Protein AF-A0A2B7ZXH7-F1 (afdb_monomer)

pLDDT: mean 88.94, std 11.28, range [29.77, 98.31]

Radius of gyration: 17.64 Å; Cα contacts (8 Å, |Δi|>4): 151; chains: 1; bounding box: 38×37×44 Å

Mean predicted aligned error: 5.86 Å

Sequence (135 aa):
MYANKIPTLRWRGAVTAPR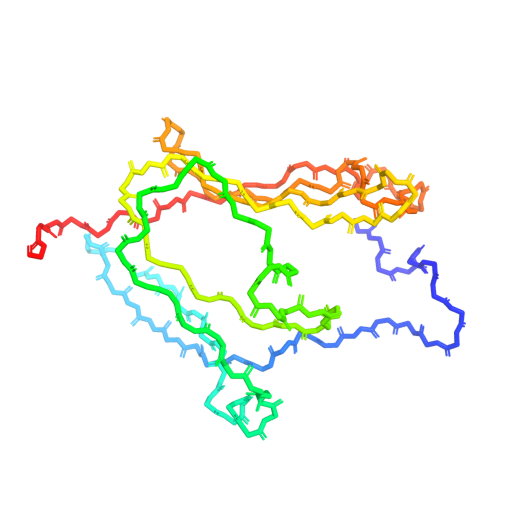ELGLVTIKGQSYVVSNPTEELNSIRGKTAVKKELAIDSLDFNEMGIKSPLFDLSLTTEDASFEIKLSNAKGEFLLAGYDAKNKEFYIDRRQSGIKDFSDGFARRITAKRIEIGGTV

Structure (mmCIF, N/CA/C/O backbone):
data_AF-A0A2B7ZXH7-F1
#
_entry.id   AF-A0A2B7ZXH7-F1
#
loop_
_atom_site.group_PDB
_atom_site.id
_atom_site.type_symbol
_atom_site.label_atom_id
_atom_site.label_alt_id
_atom_site.label_comp_id
_atom_site.label_asym_id
_atom_site.label_entity_id
_atom_site.label_seq_id
_atom_site.pdbx_PDB_ins_code
_atom_site.Cartn_x
_atom_site.Cartn_y
_atom_site.Cartn_z
_atom_site.occupancy
_atom_site.B_iso_or_equiv
_atom_site.auth_seq_id
_atom_site.auth_comp_id
_atom_site.auth_asym_id
_atom_site.auth_atom_id
_atom_site.pdbx_PDB_model_num
ATOM 1 N N . MET A 1 1 ? -12.618 -10.722 -13.593 1.00 63.78 1 MET A N 1
ATOM 2 C CA . MET A 1 1 ? -11.466 -11.633 -13.397 1.00 63.78 1 MET A CA 1
ATOM 3 C C . MET A 1 1 ? -10.500 -11.481 -14.566 1.00 63.78 1 MET A C 1
ATOM 5 O O . MET A 1 1 ? -10.973 -11.383 -15.688 1.00 63.78 1 MET A O 1
ATOM 9 N N . TYR A 1 2 ? -9.184 -11.457 -14.322 1.00 83.62 2 TYR A N 1
ATOM 10 C CA . TYR A 1 2 ? -8.157 -11.315 -15.376 1.00 83.62 2 TYR A CA 1
ATOM 11 C C . TYR A 1 2 ? -6.927 -12.215 -15.180 1.00 83.62 2 TYR A C 1
ATOM 13 O O . TYR A 1 2 ? -5.936 -12.059 -15.885 1.00 83.62 2 TYR A O 1
ATOM 21 N N . ALA A 1 3 ? -6.977 -13.166 -14.241 1.00 78.81 3 ALA A N 1
ATOM 22 C CA . ALA A 1 3 ? -5.822 -13.976 -13.843 1.00 78.81 3 ALA A CA 1
ATOM 23 C C . ALA A 1 3 ? -5.163 -14.737 -15.010 1.00 78.81 3 ALA A C 1
ATOM 25 O O . ALA A 1 3 ? -3.950 -14.884 -15.024 1.00 78.81 3 ALA A O 1
ATOM 26 N N . ASN A 1 4 ? -5.937 -15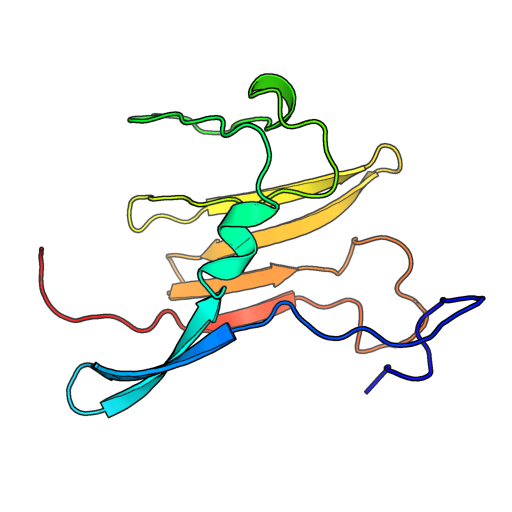.149 -16.022 1.00 82.94 4 ASN A N 1
ATOM 27 C CA . ASN A 1 4 ? -5.419 -15.852 -17.204 1.00 82.94 4 ASN A CA 1
ATOM 28 C C . ASN A 1 4 ? -4.953 -14.920 -18.333 1.00 82.94 4 ASN A C 1
ATOM 30 O O . ASN A 1 4 ? -4.372 -15.393 -19.304 1.00 82.94 4 ASN A O 1
ATOM 34 N N . LYS A 1 5 ? -5.213 -13.612 -18.218 1.00 84.38 5 LYS A N 1
ATOM 35 C CA . LYS A 1 5 ? -4.906 -12.604 -19.243 1.00 84.38 5 LYS A CA 1
ATOM 36 C C . LYS A 1 5 ? -3.660 -11.775 -18.916 1.00 84.38 5 LYS A C 1
ATOM 38 O O . LYS A 1 5 ? -3.269 -10.940 -19.718 1.00 84.38 5 LYS A O 1
ATOM 43 N N . ILE A 1 6 ? -3.039 -11.975 -17.751 1.00 86.44 6 ILE A N 1
ATOM 44 C CA . ILE A 1 6 ? -1.845 -11.210 -17.367 1.00 86.44 6 ILE A CA 1
ATOM 45 C C . ILE A 1 6 ? -0.683 -11.456 -18.350 1.00 86.44 6 ILE A C 1
ATOM 47 O O . ILE A 1 6 ? -0.447 -12.610 -18.725 1.00 86.44 6 ILE A O 1
ATOM 51 N N . PRO A 1 7 ? 0.050 -10.400 -18.760 1.00 88.31 7 PRO A N 1
ATOM 52 C CA . PRO A 1 7 ? 1.054 -10.452 -19.825 1.00 88.31 7 PRO A CA 1
ATOM 53 C C . PRO A 1 7 ? 2.402 -11.001 -19.325 1.00 88.31 7 PRO A C 1
ATOM 55 O O . PRO A 1 7 ? 3.443 -10.360 -19.445 1.00 88.31 7 PRO A O 1
ATOM 58 N N . THR A 1 8 ? 2.389 -12.190 -18.725 1.00 88.88 8 THR A N 1
ATOM 59 C CA . THR A 1 8 ? 3.596 -12.900 -18.291 1.00 88.88 8 THR A CA 1
ATOM 60 C C . THR A 1 8 ? 3.943 -14.011 -19.285 1.00 88.88 8 THR A C 1
ATOM 62 O O . THR A 1 8 ? 3.057 -14.692 -19.799 1.00 88.88 8 THR A O 1
ATOM 65 N N . LEU A 1 9 ? 5.237 -14.186 -19.584 1.00 86.00 9 LEU A N 1
ATOM 66 C CA . LEU A 1 9 ? 5.701 -15.131 -20.611 1.00 86.00 9 LEU A CA 1
ATOM 67 C C . LEU A 1 9 ? 5.948 -16.543 -20.057 1.00 86.00 9 LEU A C 1
ATOM 69 O O . LEU A 1 9 ? 5.320 -17.497 -20.500 1.00 86.00 9 LEU A O 1
ATOM 73 N N . ARG A 1 10 ? 6.889 -16.684 -19.110 1.00 88.62 10 ARG A N 1
ATOM 74 C CA . ARG A 1 10 ? 7.425 -17.996 -18.681 1.00 88.62 10 ARG A CA 1
ATOM 75 C C . ARG A 1 10 ? 6.706 -18.623 -17.485 1.00 88.62 10 ARG A C 1
ATOM 77 O O . ARG A 1 10 ? 6.742 -19.834 -17.326 1.00 88.62 10 ARG A O 1
ATOM 84 N N . TRP A 1 11 ? 6.080 -17.812 -16.642 1.00 84.62 11 TRP A N 1
ATOM 85 C CA . TRP A 1 11 ? 5.319 -18.250 -15.471 1.00 84.62 11 TRP A CA 1
ATOM 86 C C . TRP A 1 11 ? 4.083 -17.367 -15.322 1.00 84.62 11 TRP A C 1
ATOM 88 O O . TRP A 1 11 ? 4.069 -16.236 -15.812 1.00 84.62 11 TRP A O 1
ATOM 98 N N . ARG A 1 12 ? 3.024 -17.874 -14.686 1.00 86.44 12 ARG A N 1
ATOM 99 C CA . ARG A 1 12 ? 1.771 -17.139 -14.474 1.00 86.44 12 AR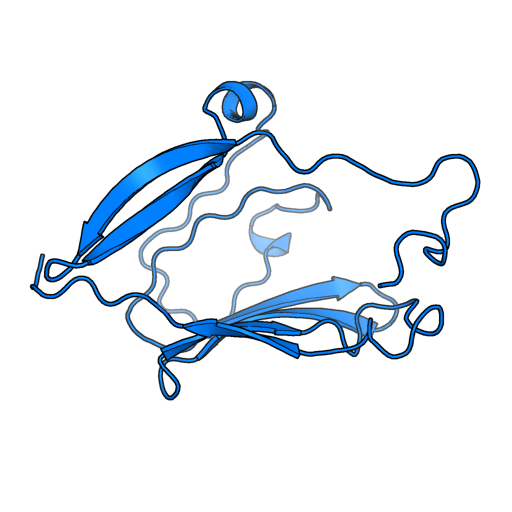G A CA 1
ATOM 100 C C . ARG A 1 12 ? 1.274 -17.347 -13.052 1.00 86.44 12 ARG A C 1
ATOM 102 O O . ARG A 1 12 ? 1.210 -18.475 -12.582 1.00 86.44 12 ARG A O 1
ATOM 109 N N . GLY A 1 13 ? 0.865 -16.249 -12.425 1.00 83.50 13 GLY A N 1
ATOM 110 C CA . GLY A 1 13 ? 0.419 -16.235 -11.036 1.00 83.50 13 GLY A CA 1
ATOM 111 C C . GLY A 1 13 ? 1.579 -16.083 -10.054 1.00 83.50 13 GLY A C 1
ATOM 112 O O . GLY A 1 13 ? 2.713 -16.447 -10.342 1.00 83.50 13 GLY A O 1
ATOM 113 N N . ALA A 1 14 ? 1.275 -15.503 -8.901 1.00 87.38 14 ALA A N 1
ATOM 114 C CA . ALA A 1 14 ? 2.167 -15.391 -7.757 1.00 87.38 14 ALA A CA 1
ATOM 115 C C . ALA A 1 14 ? 1.319 -15.462 -6.486 1.00 87.38 14 ALA A C 1
ATOM 117 O O . ALA A 1 14 ? 0.142 -15.086 -6.503 1.00 87.38 14 ALA A O 1
ATOM 118 N N . VAL A 1 15 ? 1.917 -15.928 -5.394 1.00 91.19 15 VAL A N 1
ATOM 119 C CA . VAL A 1 15 ? 1.322 -15.802 -4.063 1.00 91.19 15 VAL A CA 1
ATOM 120 C C . VAL A 1 15 ? 1.599 -14.406 -3.514 1.00 91.19 15 VAL A C 1
ATOM 122 O O . VAL A 1 15 ? 2.606 -13.779 -3.847 1.00 91.19 15 VAL A O 1
ATOM 125 N N . THR A 1 16 ? 0.692 -13.895 -2.689 1.00 92.56 16 THR A N 1
ATOM 126 C CA . THR A 1 16 ? 0.965 -12.689 -1.903 1.00 92.56 16 THR A CA 1
ATOM 127 C C . THR A 1 16 ? 2.026 -12.985 -0.844 1.00 92.56 16 THR A C 1
ATOM 129 O O . THR A 1 16 ? 2.255 -14.146 -0.504 1.00 92.56 16 THR A O 1
ATOM 132 N N . ALA A 1 17 ? 2.637 -11.942 -0.275 1.00 93.19 17 ALA A N 1
ATOM 133 C CA . ALA A 1 17 ? 3.452 -12.101 0.927 1.00 93.19 17 ALA A CA 1
ATOM 134 C C . ALA A 1 17 ? 2.642 -12.815 2.034 1.00 93.19 17 ALA A C 1
ATOM 136 O O . ALA A 1 17 ? 1.432 -12.559 2.130 1.00 93.19 17 ALA A O 1
ATOM 137 N N . PRO A 1 18 ? 3.267 -13.705 2.829 1.00 95.31 18 PRO A N 1
ATOM 138 C CA . PRO A 1 18 ? 2.599 -14.387 3.931 1.00 95.31 18 PRO A CA 1
ATOM 139 C C . PRO A 1 18 ? 2.089 -13.369 4.951 1.00 95.31 18 PRO A C 1
ATOM 141 O O . PRO A 1 18 ? 2.683 -12.300 5.135 1.00 95.31 18 PRO A O 1
ATOM 144 N N . ARG A 1 19 ? 0.962 -13.690 5.593 1.00 96.94 19 ARG A N 1
ATOM 145 C CA . ARG A 1 19 ? 0.322 -12.813 6.574 1.00 96.94 19 ARG A CA 1
ATOM 146 C C . ARG A 1 19 ? -0.240 -13.591 7.751 1.00 96.94 19 ARG A C 1
ATOM 148 O O . ARG A 1 19 ? -0.845 -14.642 7.554 1.00 96.94 19 ARG A O 1
ATOM 155 N N . GLU A 1 20 ? -0.113 -13.019 8.938 1.00 97.19 20 GLU A N 1
ATOM 156 C CA . GLU A 1 20 ? -0.832 -13.458 10.128 1.00 97.19 20 GLU A CA 1
ATOM 157 C C . GLU A 1 20 ? -2.233 -12.850 10.133 1.00 97.19 20 GLU A C 1
ATOM 159 O O . GLU A 1 20 ? -2.418 -11.670 9.806 1.00 97.19 20 GLU A O 1
ATOM 164 N N . LEU A 1 21 ? -3.226 -13.664 10.490 1.00 97.25 21 LEU A N 1
ATOM 165 C CA . LEU A 1 21 ? -4.610 -13.2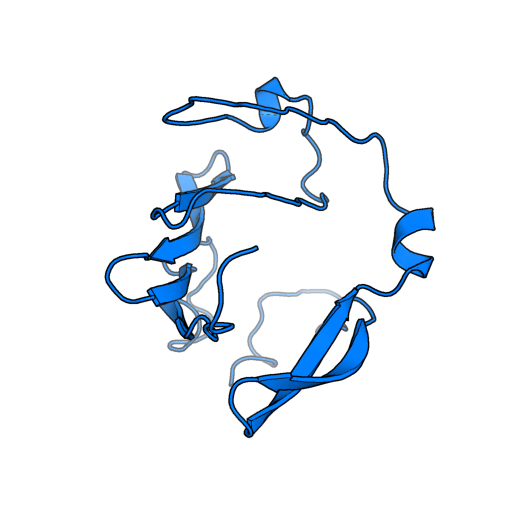33 10.633 1.00 97.25 21 LEU A CA 1
ATOM 166 C C . LEU A 1 21 ? -4.985 -13.181 12.108 1.00 97.25 21 LEU A C 1
ATOM 168 O O . LEU A 1 21 ? -4.722 -14.115 12.860 1.00 97.25 21 LEU A O 1
ATOM 172 N N . GLY A 1 22 ? -5.654 -12.101 12.489 1.00 95.75 22 GLY A N 1
ATOM 173 C CA . GLY A 1 22 ? -6.211 -11.925 13.822 1.00 95.75 22 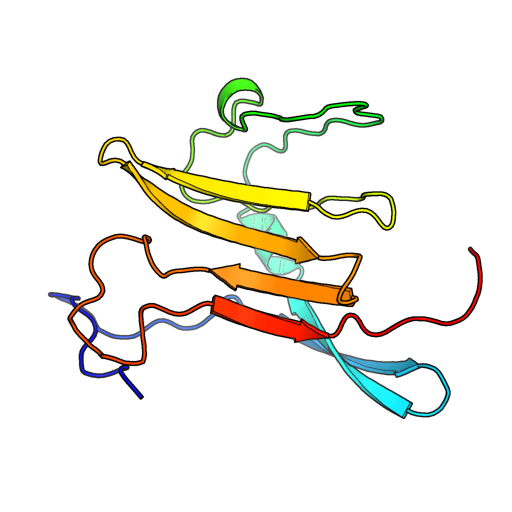GLY A CA 1
ATOM 174 C C . GLY A 1 22 ? -7.627 -11.376 13.760 1.00 95.75 22 GLY A C 1
ATOM 175 O O . GLY A 1 22 ? -8.106 -10.961 12.702 1.00 95.75 22 GLY A O 1
ATOM 176 N N . LEU A 1 23 ? -8.288 -11.343 14.911 1.00 95.56 23 LEU A N 1
ATOM 177 C CA . LEU A 1 23 ? -9.583 -10.697 15.081 1.00 95.56 23 LEU A CA 1
ATOM 178 C C . LEU A 1 23 ? -9.443 -9.545 16.070 1.00 95.56 23 LEU A C 1
ATOM 180 O O . LEU A 1 23 ? -8.864 -9.708 17.141 1.00 95.56 23 LEU A O 1
ATOM 184 N N . VAL A 1 24 ? -9.998 -8.391 15.712 1.00 92.75 24 VAL A N 1
ATOM 185 C CA . VAL A 1 24 ? -10.103 -7.225 16.595 1.00 92.75 24 VAL A CA 1
ATOM 186 C C . VAL A 1 24 ? -11.552 -6.780 16.670 1.00 92.75 24 VAL A C 1
ATOM 188 O O . VAL A 1 24 ? -12.270 -6.817 15.673 1.00 92.75 24 VAL A O 1
ATOM 191 N N . THR A 1 25 ? -11.991 -6.336 17.842 1.00 92.50 25 THR A N 1
ATOM 192 C CA . THR A 1 25 ? -13.333 -5.777 18.016 1.00 92.50 25 THR A CA 1
ATOM 193 C C . THR A 1 25 ? -13.232 -4.263 18.101 1.00 92.50 25 THR A C 1
ATOM 195 O O . THR A 1 25 ? -12.580 -3.730 18.993 1.00 92.50 25 THR A O 1
ATOM 198 N N . ILE A 1 26 ? -13.890 -3.563 17.178 1.00 88.69 26 ILE A N 1
ATOM 199 C CA . ILE A 1 26 ? -13.932 -2.100 17.128 1.00 88.69 26 ILE A CA 1
ATOM 200 C C . ILE A 1 26 ? -15.399 -1.681 17.178 1.00 88.69 26 ILE A C 1
ATOM 202 O O . ILE A 1 26 ? -16.193 -2.080 16.328 1.00 88.69 26 ILE A O 1
ATOM 206 N N . LYS A 1 27 ? -15.770 -0.889 18.194 1.00 87.56 27 LYS A N 1
ATOM 207 C CA . LYS A 1 27 ? -17.156 -0.436 18.432 1.00 87.56 27 LYS A CA 1
ATOM 208 C C . LYS A 1 27 ? -18.174 -1.596 18.451 1.00 87.56 27 LYS A C 1
ATOM 210 O O . LYS A 1 27 ? -19.254 -1.491 17.883 1.00 87.56 27 LYS A O 1
ATOM 215 N N . GLY A 1 28 ? -17.807 -2.720 19.072 1.00 90.25 28 GLY A N 1
ATOM 216 C CA . GLY A 1 28 ? -18.664 -3.909 19.186 1.00 90.25 28 GLY A CA 1
ATOM 217 C C . GLY A 1 28 ? -18.744 -4.786 17.929 1.00 90.25 28 GLY A C 1
ATOM 218 O O . GLY A 1 28 ? -19.339 -5.856 17.991 1.00 90.25 28 GLY A O 1
ATOM 219 N N . GLN A 1 29 ? -18.113 -4.386 16.821 1.00 92.12 29 GLN A N 1
ATOM 220 C CA . GLN A 1 29 ? -18.043 -5.171 15.590 1.00 92.12 29 GLN A CA 1
ATOM 221 C C . GLN A 1 29 ? -16.684 -5.868 15.479 1.00 92.12 29 GLN A C 1
ATOM 223 O O . GLN A 1 29 ? -15.644 -5.238 15.677 1.00 92.12 29 GLN A O 1
ATOM 228 N N . SER A 1 30 ? -16.678 -7.156 15.136 1.00 92.94 30 SER A N 1
ATOM 229 C CA . SER A 1 30 ? -15.444 -7.905 14.884 1.00 92.94 30 SER A CA 1
ATOM 230 C C . SER A 1 30 ? -14.930 -7.689 13.459 1.00 92.94 30 SER A C 1
ATOM 232 O O . SER A 1 30 ? -15.687 -7.770 12.491 1.00 92.94 30 SER A O 1
ATOM 234 N N . TYR A 1 31 ? -13.626 -7.460 13.338 1.00 93.12 31 TYR A N 1
ATOM 235 C CA . TYR A 1 31 ? -12.897 -7.271 12.089 1.00 93.12 31 TYR A CA 1
ATOM 236 C C . TYR A 1 31 ? -11.718 -8.235 12.014 1.00 93.12 31 TYR A C 1
ATOM 238 O O . TYR A 1 31 ? -11.065 -8.508 13.020 1.00 93.12 31 TYR A O 1
ATOM 246 N N . VAL A 1 32 ? -11.416 -8.704 10.805 1.00 95.00 32 VAL A N 1
ATOM 247 C CA . VAL A 1 32 ? -10.183 -9.445 10.527 1.00 95.00 32 VAL A CA 1
ATOM 248 C C . VAL A 1 32 ? -9.054 -8.447 10.296 1.00 95.00 32 VAL A C 1
ATOM 250 O O . VAL A 1 32 ? -9.164 -7.571 9.438 1.00 95.00 32 VAL A O 1
ATOM 253 N N . VAL A 1 33 ? -7.961 -8.604 11.034 1.00 94.19 33 VAL 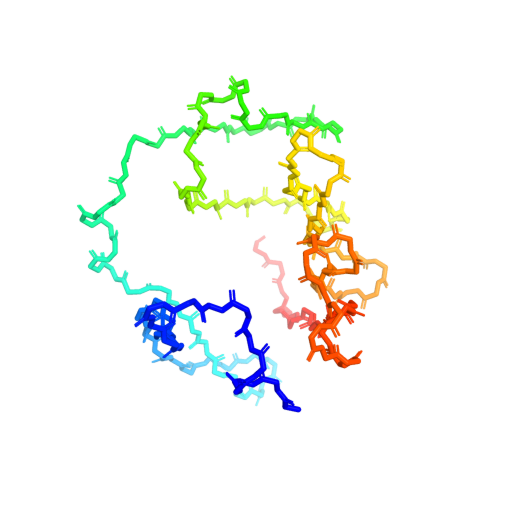A N 1
ATOM 254 C CA . VAL A 1 33 ? -6.694 -7.911 10.772 1.00 94.19 33 VAL A CA 1
ATOM 255 C C . VAL A 1 33 ? -5.739 -8.847 10.048 1.00 94.19 33 VAL A C 1
ATOM 257 O O . VAL A 1 33 ? -5.774 -10.060 10.250 1.00 94.19 33 VAL A O 1
ATOM 260 N N . SER A 1 34 ? -4.910 -8.282 9.174 1.00 94.94 34 SER A N 1
ATOM 261 C CA . SER A 1 34 ? -3.980 -9.037 8.338 1.00 94.94 34 SER A CA 1
ATOM 262 C C . SER A 1 34 ? -2.633 -8.327 8.279 1.00 94.94 34 SER A C 1
ATOM 264 O O . SER A 1 34 ? -2.495 -7.321 7.577 1.00 94.94 34 SER A O 1
ATOM 266 N N . ASN A 1 35 ? -1.652 -8.862 9.002 1.00 93.44 35 ASN A N 1
ATOM 267 C CA . ASN A 1 35 ? -0.319 -8.276 9.143 1.00 93.44 35 ASN A CA 1
ATOM 268 C C . ASN A 1 35 ? 0.716 -9.102 8.366 1.00 93.44 35 ASN A C 1
ATOM 270 O O . ASN A 1 35 ? 0.618 -10.327 8.380 1.00 93.44 35 ASN A O 1
ATOM 274 N N . PRO A 1 36 ? 1.697 -8.485 7.680 1.00 94.12 36 PRO A N 1
ATOM 275 C CA . PRO A 1 36 ? 2.860 -9.215 7.168 1.00 94.12 36 PRO A CA 1
ATOM 276 C C . PRO A 1 36 ? 3.544 -10.000 8.301 1.00 94.12 36 PRO A C 1
ATOM 278 O O . PRO A 1 36 ? 3.668 -9.461 9.399 1.00 94.12 36 PRO A O 1
ATOM 281 N N . THR A 1 37 ? 3.960 -11.247 8.053 1.00 95.25 37 THR A N 1
ATOM 282 C CA . THR A 1 37 ? 4.582 -12.079 9.104 1.00 95.25 37 THR A CA 1
ATOM 283 C C . THR A 1 37 ? 5.968 -11.565 9.500 1.00 95.25 37 THR A C 1
ATOM 285 O O . THR A 1 37 ? 6.650 -10.896 8.712 1.00 95.25 37 THR A O 1
ATOM 288 N N . GLU A 1 38 ? 6.413 -11.894 10.713 1.00 94.69 38 GLU A N 1
ATOM 289 C CA . GLU A 1 38 ? 7.704 -11.434 11.230 1.00 94.69 38 GLU A CA 1
ATOM 290 C C . GLU A 1 38 ? 8.908 -12.009 10.465 1.00 94.69 38 GLU A C 1
ATOM 292 O O . GLU A 1 38 ? 9.950 -11.356 10.395 1.00 94.69 38 GLU A O 1
ATOM 297 N N . GLU A 1 39 ? 8.785 -13.172 9.814 1.00 94.62 39 GLU A N 1
ATOM 298 C CA . GLU A 1 39 ? 9.868 -13.781 9.027 1.00 94.62 39 GLU A CA 1
ATOM 299 C C . GLU A 1 39 ? 10.299 -12.903 7.849 1.00 94.62 39 GLU A C 1
ATOM 301 O O . GLU A 1 39 ? 11.462 -12.951 7.435 1.00 94.62 39 GLU A O 1
ATOM 306 N N . LEU A 1 40 ? 9.405 -12.045 7.339 1.00 92.81 40 LEU A N 1
ATOM 307 C CA . LEU A 1 40 ? 9.743 -11.075 6.295 1.00 92.81 40 LEU A CA 1
ATOM 308 C C . LEU A 1 40 ? 10.801 -10.067 6.760 1.00 92.81 40 LEU A C 1
ATOM 310 O O . LEU A 1 40 ? 11.502 -9.501 5.922 1.00 92.81 40 LEU A O 1
ATOM 314 N N . ASN A 1 41 ? 10.991 -9.876 8.070 1.00 92.00 41 ASN A N 1
ATOM 315 C CA . ASN A 1 41 ? 12.062 -9.029 8.591 1.00 92.00 41 ASN A CA 1
ATOM 316 C C . ASN A 1 41 ? 13.454 -9.540 8.195 1.00 92.00 41 ASN A C 1
ATOM 318 O O . ASN A 1 41 ? 14.351 -8.729 7.982 1.00 92.00 41 ASN A O 1
ATOM 322 N N . SER A 1 42 ? 13.631 -10.857 8.032 1.00 93.56 42 SER A N 1
ATOM 323 C CA . SER A 1 42 ? 14.924 -11.464 7.673 1.00 93.56 42 SER A CA 1
ATOM 324 C C . SER A 1 42 ? 15.421 -11.085 6.272 1.00 93.56 42 SER A C 1
ATOM 326 O O . SER A 1 42 ? 16.622 -11.136 6.012 1.00 93.56 42 SER A O 1
ATOM 328 N N . ILE A 1 43 ? 14.511 -10.683 5.379 1.00 91.38 43 ILE A N 1
ATOM 329 C CA . ILE A 1 43 ? 14.820 -10.277 4.000 1.00 91.38 43 ILE A CA 1
ATOM 330 C C . ILE A 1 43 ? 14.791 -8.756 3.806 1.00 91.38 43 ILE A C 1
ATOM 332 O O . ILE A 1 43 ? 15.035 -8.273 2.697 1.00 91.38 43 ILE A O 1
ATOM 336 N N . ARG A 1 44 ? 14.479 -7.982 4.855 1.00 90.00 44 ARG A N 1
ATOM 337 C CA . ARG A 1 44 ? 14.514 -6.518 4.786 1.00 90.00 44 ARG A CA 1
ATOM 338 C C . ARG A 1 44 ? 15.966 -6.045 4.701 1.00 90.00 44 ARG A C 1
ATOM 340 O O . ARG A 1 44 ? 16.838 -6.497 5.436 1.00 90.00 44 ARG A O 1
ATOM 347 N N . GLY A 1 45 ? 16.215 -5.133 3.764 1.00 86.50 45 GLY A N 1
ATOM 348 C CA . GLY A 1 45 ? 17.521 -4.513 3.569 1.00 86.50 45 GLY A CA 1
ATOM 349 C C . GLY A 1 45 ? 17.772 -3.348 4.529 1.00 86.50 45 GLY A C 1
ATOM 350 O O . GLY A 1 45 ? 17.213 -3.266 5.619 1.00 86.50 45 GLY A O 1
ATOM 351 N N . LYS A 1 46 ? 18.613 -2.404 4.094 1.00 85.44 46 LYS A N 1
ATOM 352 C CA . LYS A 1 46 ? 18.877 -1.170 4.845 1.00 85.44 46 LYS A CA 1
ATOM 353 C C . LYS A 1 46 ? 17.595 -0.347 5.001 1.00 85.44 46 LYS A C 1
ATOM 355 O O . LYS A 1 46 ? 16.947 -0.023 4.009 1.00 85.44 46 LYS A O 1
ATOM 360 N N . THR A 1 47 ? 17.295 0.047 6.234 1.00 87.38 47 THR A N 1
ATOM 361 C CA . THR A 1 47 ? 16.159 0.915 6.561 1.00 87.38 47 THR A CA 1
ATOM 362 C C . THR A 1 47 ? 16.593 2.377 6.569 1.00 87.38 47 THR A C 1
ATOM 364 O O . THR A 1 47 ? 17.568 2.733 7.230 1.00 87.38 47 THR A O 1
ATOM 367 N N . ALA A 1 48 ? 15.843 3.233 5.877 1.00 86.88 48 ALA A N 1
ATOM 368 C CA . ALA A 1 48 ? 15.934 4.682 6.017 1.00 86.88 48 ALA A CA 1
ATOM 369 C C . ALA A 1 48 ? 14.761 5.168 6.876 1.00 86.88 48 ALA A C 1
ATOM 371 O O . ALA A 1 48 ? 13.607 4.885 6.559 1.00 86.88 48 ALA A O 1
ATOM 372 N N . VAL A 1 49 ? 15.048 5.889 7.961 1.00 87.31 49 VAL A N 1
ATOM 373 C CA . VAL A 1 49 ? 14.025 6.438 8.861 1.00 87.31 49 VAL A CA 1
ATOM 374 C C . VAL A 1 49 ? 14.124 7.954 8.851 1.00 87.31 49 VAL A C 1
ATOM 376 O O . VAL A 1 49 ? 15.195 8.512 9.076 1.00 87.31 49 VAL A O 1
ATOM 379 N N . LYS A 1 50 ? 12.991 8.618 8.630 1.00 84.06 50 LYS A N 1
ATOM 380 C CA . LYS A 1 50 ? 12.821 10.050 8.869 1.00 84.06 50 LYS A CA 1
ATOM 381 C C . LYS A 1 50 ? 11.659 10.244 9.841 1.00 84.06 50 LYS A C 1
ATOM 383 O O . LYS A 1 50 ? 10.675 9.512 9.777 1.00 84.06 50 LYS A O 1
ATOM 388 N N . LYS A 1 51 ? 11.799 11.201 10.754 1.00 84.81 51 LYS A N 1
ATOM 389 C CA . LYS A 1 51 ? 10.791 11.562 11.759 1.00 84.81 51 LYS A CA 1
ATOM 390 C C . LYS A 1 51 ? 10.462 13.044 11.619 1.00 84.81 51 LYS A C 1
ATOM 392 O O . LYS A 1 51 ? 11.293 13.784 11.100 1.00 84.81 51 LYS A O 1
ATOM 397 N N . GLU A 1 52 ? 9.273 13.435 12.077 1.00 78.94 52 GLU A N 1
ATOM 398 C CA . GLU A 1 52 ? 8.858 14.845 12.211 1.00 78.94 52 GLU A CA 1
ATOM 399 C C . GLU A 1 52 ? 9.028 15.656 10.917 1.00 78.94 52 GLU A C 1
ATOM 401 O O . GLU A 1 52 ? 9.533 16.776 10.901 1.00 78.94 52 GLU A O 1
ATOM 406 N N . LEU A 1 53 ? 8.626 15.062 9.794 1.00 77.62 53 LEU A N 1
ATOM 407 C CA . LEU A 1 53 ? 8.695 15.730 8.504 1.00 77.62 53 LEU A CA 1
ATOM 408 C C . LEU A 1 53 ? 7.472 16.628 8.310 1.00 77.62 53 LEU A C 1
ATOM 410 O O . LEU A 1 53 ? 6.381 16.135 8.037 1.00 77.62 53 LEU A O 1
ATOM 414 N N . ALA A 1 54 ? 7.671 17.942 8.391 1.00 78.19 54 ALA A N 1
ATOM 415 C CA . ALA A 1 54 ? 6.748 18.920 7.824 1.00 78.19 54 ALA A CA 1
ATOM 416 C C . ALA A 1 54 ? 7.098 19.103 6.340 1.00 78.19 54 ALA A C 1
ATOM 418 O O . ALA A 1 54 ? 7.941 19.926 5.987 1.00 78.19 54 ALA A O 1
ATOM 419 N N . ILE A 1 55 ? 6.529 18.256 5.483 1.00 77.62 55 ILE A N 1
ATOM 420 C CA . ILE A 1 55 ? 6.829 18.227 4.049 1.00 77.62 55 ILE A CA 1
ATOM 421 C C . ILE A 1 55 ? 5.546 18.182 3.226 1.00 77.62 55 ILE A C 1
ATOM 423 O O . ILE A 1 55 ? 4.619 17.444 3.549 1.00 77.62 55 ILE A O 1
ATOM 427 N N . ASP A 1 56 ? 5.539 18.911 2.113 1.00 80.31 56 ASP A N 1
ATOM 428 C CA . ASP A 1 56 ? 4.481 18.793 1.104 1.00 80.31 56 ASP A CA 1
ATOM 429 C C . ASP A 1 56 ? 4.733 17.601 0.165 1.00 80.31 56 ASP A C 1
ATOM 431 O O . ASP A 1 56 ? 3.806 17.025 -0.400 1.00 80.31 56 ASP A O 1
ATOM 435 N N . SER A 1 57 ? 6.003 17.217 -0.019 1.00 85.38 57 SER A N 1
ATOM 436 C CA . SER A 1 57 ? 6.405 16.068 -0.835 1.00 85.38 57 SER A CA 1
ATOM 437 C C . SER A 1 57 ? 7.780 15.528 -0.429 1.00 85.38 57 SER A C 1
ATOM 439 O O . SER A 1 57 ? 8.589 16.238 0.168 1.00 85.38 57 SER A O 1
ATOM 441 N N . LEU A 1 58 ? 8.040 14.258 -0.749 1.00 86.00 58 LEU A N 1
ATOM 442 C CA . LEU A 1 58 ? 9.324 13.593 -0.529 1.00 86.00 58 LEU A CA 1
ATOM 443 C C . LEU A 1 58 ? 9.587 12.592 -1.645 1.00 86.00 58 LEU A C 1
ATOM 445 O O . LEU A 1 58 ? 8.790 11.680 -1.861 1.00 86.0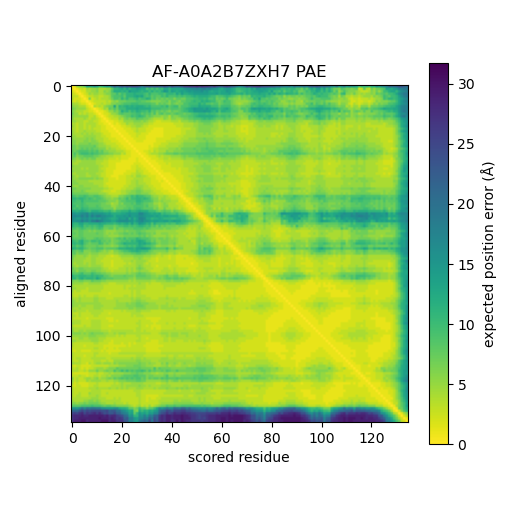0 58 LEU A O 1
ATOM 449 N N . ASP A 1 59 ? 10.727 12.738 -2.314 1.00 88.75 59 ASP A N 1
ATOM 450 C CA . ASP A 1 59 ? 11.217 11.723 -3.238 1.00 88.75 59 ASP A CA 1
ATOM 451 C C . ASP A 1 59 ? 11.983 10.643 -2.454 1.00 88.75 59 ASP A C 1
ATOM 453 O O . ASP A 1 59 ? 12.969 10.907 -1.761 1.00 88.75 59 ASP A O 1
ATOM 457 N N . PHE A 1 60 ? 11.543 9.390 -2.566 1.00 86.56 60 PHE A N 1
ATOM 458 C CA . PHE A 1 60 ? 12.203 8.254 -1.919 1.00 86.56 60 PHE A CA 1
ATOM 459 C C . PHE A 1 60 ? 13.634 8.019 -2.434 1.00 86.56 60 PHE A C 1
ATOM 461 O O . PHE A 1 60 ? 14.468 7.478 -1.701 1.00 86.56 60 PHE A O 1
ATOM 468 N N . ASN A 1 61 ? 13.975 8.495 -3.635 1.00 86.19 61 ASN A N 1
ATOM 469 C CA . ASN A 1 61 ? 15.344 8.448 -4.150 1.00 86.19 61 ASN A CA 1
ATOM 470 C C . ASN A 1 61 ? 16.305 9.302 -3.313 1.00 86.19 61 ASN A C 1
ATOM 472 O O . ASN A 1 61 ? 17.452 8.900 -3.095 1.00 86.19 61 ASN A O 1
ATOM 476 N N . GLU A 1 62 ? 15.835 10.435 -2.785 1.00 86.56 62 GLU A N 1
ATOM 477 C CA . GLU A 1 62 ? 16.599 11.295 -1.872 1.00 86.56 62 GLU A CA 1
ATOM 478 C C . GLU A 1 62 ? 16.814 10.631 -0.507 1.00 86.56 62 GLU A C 1
ATOM 480 O O . GLU A 1 62 ? 17.753 10.959 0.215 1.00 86.56 62 GLU A O 1
ATOM 485 N N . MET A 1 63 ? 15.980 9.645 -0.159 1.00 83.44 63 MET A N 1
ATOM 486 C CA . MET A 1 63 ? 16.164 8.798 1.024 1.00 83.44 63 MET A CA 1
ATOM 487 C C . MET A 1 63 ? 17.125 7.626 0.780 1.00 83.44 63 MET A C 1
ATOM 489 O O . MET A 1 63 ? 17.342 6.812 1.675 1.00 83.44 63 MET A O 1
ATOM 493 N N . GLY A 1 64 ? 17.682 7.503 -0.428 1.00 83.00 64 GLY A N 1
ATOM 494 C CA . GLY A 1 64 ? 18.527 6.376 -0.816 1.00 83.00 64 GLY A CA 1
ATOM 495 C C . GLY A 1 64 ? 17.753 5.094 -1.140 1.00 83.00 64 GLY A C 1
ATOM 496 O O . GLY A 1 64 ? 18.373 4.047 -1.340 1.00 83.00 64 GLY A O 1
ATOM 497 N N . ILE A 1 65 ? 16.420 5.156 -1.237 1.00 83.69 65 ILE A N 1
ATOM 498 C CA . ILE A 1 65 ? 15.576 4.021 -1.620 1.00 83.69 65 ILE A CA 1
ATOM 499 C C . ILE A 1 65 ? 15.528 3.965 -3.149 1.00 83.69 65 ILE A C 1
ATOM 501 O O . ILE A 1 65 ? 14.702 4.603 -3.787 1.00 83.69 65 ILE A O 1
ATOM 505 N N . LYS A 1 66 ? 16.456 3.205 -3.740 1.00 80.06 66 LYS A N 1
ATOM 506 C CA . LYS A 1 66 ? 16.583 3.040 -5.205 1.00 80.06 66 LYS A CA 1
ATOM 507 C C . LYS A 1 66 ? 16.072 1.690 -5.719 1.00 80.06 66 LYS A C 1
ATOM 509 O O . LYS A 1 66 ? 16.074 1.437 -6.920 1.00 80.06 66 LYS A O 1
ATOM 514 N N . SER A 1 67 ? 15.702 0.794 -4.806 1.00 84.88 67 SER A N 1
ATOM 515 C CA . SER A 1 67 ? 15.222 -0.548 -5.135 1.00 84.88 67 SER A CA 1
ATOM 516 C C . SER A 1 67 ? 13.744 -0.505 -5.538 1.00 84.88 67 SER A C 1
ATOM 518 O O . SER A 1 67 ? 12.958 0.136 -4.841 1.00 84.88 67 SER A O 1
ATOM 520 N N . PRO A 1 68 ? 13.325 -1.236 -6.589 1.00 84.69 68 PRO A N 1
ATOM 521 C CA . PRO A 1 68 ? 11.905 -1.422 -6.892 1.00 84.69 68 PRO A CA 1
ATOM 522 C C . PRO A 1 68 ? 11.189 -2.301 -5.850 1.00 84.69 68 PRO A C 1
ATOM 524 O O . PRO A 1 68 ? 9.963 -2.344 -5.823 1.00 84.69 68 PRO A O 1
ATOM 527 N N . LEU A 1 69 ? 11.948 -3.009 -5.006 1.00 89.19 69 LEU A N 1
ATOM 528 C CA . LEU A 1 69 ? 11.456 -3.775 -3.867 1.00 89.19 69 LEU A CA 1
ATOM 529 C C . LEU A 1 69 ? 11.768 -3.013 -2.578 1.00 89.19 69 LEU A C 1
ATOM 531 O O . LEU A 1 69 ? 12.940 -2.868 -2.218 1.00 89.19 69 LEU A O 1
ATOM 535 N N . PHE A 1 70 ? 10.729 -2.553 -1.890 1.00 89.75 70 PHE A N 1
ATOM 536 C CA . PHE A 1 70 ? 10.834 -1.857 -0.613 1.00 89.75 70 PHE A CA 1
ATOM 537 C C . PHE A 1 70 ? 9.620 -2.160 0.270 1.00 89.75 70 PHE A C 1
ATOM 539 O O . PHE A 1 70 ? 8.582 -2.622 -0.205 1.00 89.75 70 PHE A O 1
ATOM 546 N N . ASP A 1 71 ? 9.777 -1.875 1.557 1.00 91.00 71 ASP A N 1
ATOM 547 C CA . ASP A 1 71 ? 8.715 -1.863 2.554 1.00 91.00 71 ASP A CA 1
ATOM 548 C C . ASP A 1 71 ? 8.635 -0.443 3.123 1.00 91.00 71 ASP A C 1
ATOM 550 O O . ASP A 1 71 ? 9.671 0.176 3.379 1.00 91.00 71 ASP A O 1
ATOM 554 N N . LEU A 1 72 ? 7.426 0.094 3.251 1.00 89.81 72 LEU A N 1
ATOM 555 C CA . LEU A 1 72 ? 7.193 1.479 3.629 1.00 89.81 72 LEU A CA 1
ATOM 556 C C . LEU A 1 72 ? 6.163 1.537 4.753 1.00 89.81 72 LEU A C 1
ATOM 558 O O . LEU A 1 72 ? 5.009 1.151 4.581 1.00 89.81 72 LEU A O 1
ATOM 562 N N . SER A 1 73 ? 6.594 2.093 5.881 1.00 90.50 73 SER A N 1
ATOM 563 C CA . SER A 1 73 ? 5.737 2.434 7.009 1.00 90.50 73 SER A CA 1
ATOM 564 C C . SER A 1 73 ? 5.658 3.950 7.127 1.00 90.50 73 SER A C 1
ATOM 566 O O . SER A 1 73 ? 6.692 4.622 7.118 1.00 90.50 73 SER A O 1
ATOM 568 N N . LEU A 1 74 ? 4.440 4.484 7.216 1.00 88.12 74 LEU A N 1
ATOM 569 C CA . LEU A 1 74 ? 4.194 5.906 7.421 1.00 88.12 74 LEU A CA 1
ATOM 570 C C . LEU A 1 74 ? 3.252 6.093 8.601 1.00 88.12 74 LEU A C 1
ATOM 572 O O . LEU A 1 74 ? 2.242 5.398 8.719 1.00 88.12 74 LEU A O 1
ATOM 576 N N . THR A 1 75 ? 3.557 7.103 9.404 1.00 88.56 75 THR A N 1
ATOM 577 C CA . THR A 1 75 ? 2.635 7.669 10.383 1.00 88.56 75 THR A CA 1
ATOM 578 C C . THR A 1 75 ? 2.363 9.097 9.952 1.00 88.56 75 THR A C 1
ATOM 580 O O . THR A 1 75 ? 3.299 9.879 9.788 1.00 88.56 75 THR A O 1
ATOM 583 N N . THR A 1 76 ? 1.096 9.424 9.744 1.00 86.19 76 THR A N 1
ATOM 584 C CA . THR A 1 76 ? 0.650 10.756 9.334 1.00 86.19 76 THR A CA 1
ATOM 585 C C . THR A 1 76 ? -0.438 11.234 10.283 1.00 86.19 76 THR A C 1
ATOM 587 O O . THR A 1 76 ? -1.069 10.431 10.976 1.00 86.19 76 THR A O 1
ATOM 590 N N . GLU A 1 77 ? -0.698 12.537 10.279 1.00 85.56 77 GLU A N 1
ATOM 591 C CA . GLU A 1 77 ? -1.949 13.068 10.820 1.00 85.56 77 GLU A CA 1
ATOM 592 C C . GLU A 1 77 ? -3.151 12.550 10.003 1.00 85.56 77 GLU A C 1
ATOM 594 O O . GLU A 1 77 ? -2.980 11.910 8.957 1.00 85.56 77 GLU A O 1
ATOM 599 N N . ASP A 1 78 ? -4.379 12.816 10.463 1.00 85.75 78 ASP A N 1
ATOM 600 C CA . ASP A 1 78 ? -5.616 12.460 9.742 1.00 85.75 78 ASP A CA 1
ATOM 601 C C . ASP A 1 78 ? -5.862 13.417 8.558 1.00 85.75 78 ASP A C 1
ATOM 603 O O . ASP A 1 78 ? -6.860 14.133 8.483 1.00 85.75 78 ASP A O 1
ATOM 607 N N . ALA A 1 79 ? -4.895 13.454 7.643 1.00 90.81 79 ALA A N 1
ATOM 608 C CA . ALA A 1 79 ? -4.856 14.288 6.455 1.00 90.81 79 ALA A CA 1
ATOM 609 C C . ALA A 1 79 ? -4.674 13.421 5.204 1.00 90.81 79 ALA A C 1
ATOM 611 O O . ALA A 1 79 ? -4.118 12.321 5.251 1.00 90.81 79 ALA A O 1
ATOM 612 N N . SER A 1 80 ? -5.158 13.918 4.066 1.00 94.19 80 SER A N 1
ATOM 613 C CA . SER A 1 80 ? -4.984 13.221 2.794 1.00 94.19 80 SER A CA 1
ATOM 614 C C . SER A 1 80 ? -3.509 13.153 2.413 1.00 94.19 80 SER A C 1
ATOM 616 O O . SER A 1 80 ? -2.791 14.143 2.522 1.00 94.19 80 SER A O 1
ATOM 618 N N . PHE A 1 81 ? -3.083 12.009 1.887 1.00 94.56 81 PHE A N 1
ATOM 619 C CA . PHE A 1 81 ? -1.748 11.841 1.321 1.00 94.56 81 PHE A CA 1
ATOM 620 C C . PHE A 1 81 ? -1.794 10.963 0.070 1.00 94.56 81 PHE A C 1
ATOM 622 O O . PHE A 1 81 ? -2.733 10.186 -0.142 1.00 94.56 81 PHE A O 1
ATOM 629 N N . GLU A 1 82 ? -0.753 11.070 -0.749 1.00 95.81 82 GLU A N 1
ATOM 630 C CA . GLU A 1 82 ? -0.570 10.273 -1.956 1.00 95.81 82 GLU A CA 1
ATOM 631 C C . GLU A 1 82 ? 0.883 9.807 -2.070 1.00 95.81 82 GLU A C 1
ATOM 633 O O . GLU A 1 82 ? 1.828 10.572 -1.904 1.00 95.81 82 GLU A O 1
ATOM 638 N N . ILE A 1 83 ? 1.044 8.529 -2.384 1.00 95.38 83 ILE A N 1
ATOM 639 C CA . ILE A 1 83 ? 2.293 7.889 -2.759 1.00 95.38 83 ILE A CA 1
ATOM 640 C C . ILE A 1 83 ? 2.201 7.610 -4.254 1.00 95.38 83 ILE A C 1
ATOM 642 O O . ILE A 1 83 ? 1.357 6.828 -4.704 1.00 95.38 83 ILE A O 1
ATOM 646 N N . LYS A 1 84 ? 3.097 8.228 -5.021 1.00 95.62 84 LYS A N 1
ATOM 647 C CA . LYS A 1 84 ? 3.212 8.024 -6.464 1.00 95.62 84 LYS A CA 1
ATOM 648 C C . LYS A 1 84 ? 4.414 7.143 -6.776 1.00 95.62 84 LYS A C 1
ATOM 650 O O . LYS A 1 84 ? 5.557 7.570 -6.651 1.00 95.62 84 LYS A O 1
ATOM 655 N N . LEU A 1 85 ? 4.154 5.929 -7.250 1.00 94.44 85 LEU A N 1
ATOM 656 C CA . LEU A 1 85 ? 5.183 5.033 -7.779 1.00 94.44 85 LEU A CA 1
ATOM 657 C C . LEU A 1 85 ? 5.223 5.205 -9.293 1.00 94.44 85 LEU A C 1
ATOM 659 O O . LEU A 1 85 ? 4.233 4.917 -9.961 1.00 94.44 85 LEU A O 1
ATOM 663 N N . SER A 1 86 ? 6.333 5.703 -9.835 1.00 94.25 86 SER A N 1
ATOM 664 C CA . SER A 1 86 ? 6.437 6.060 -11.254 1.00 94.25 86 SER A CA 1
ATOM 665 C C . SER A 1 86 ? 7.718 5.546 -11.902 1.00 94.25 86 SER A C 1
ATOM 667 O O . SER A 1 86 ? 8.638 5.099 -11.218 1.00 94.25 86 SER A O 1
ATOM 669 N N . ASN A 1 87 ? 7.762 5.576 -13.233 1.00 92.44 87 ASN A N 1
ATOM 670 C CA . ASN A 1 87 ? 8.937 5.193 -14.008 1.00 92.44 87 ASN A CA 1
ATOM 671 C C . ASN A 1 87 ? 9.281 6.236 -15.087 1.00 92.44 87 ASN A C 1
ATOM 673 O O . ASN A 1 87 ? 8.523 7.168 -15.355 1.00 92.44 87 ASN A O 1
ATOM 677 N N . ALA A 1 88 ? 10.424 6.048 -15.752 1.00 93.62 88 ALA A N 1
ATOM 678 C CA . ALA A 1 88 ? 10.923 6.958 -16.786 1.00 93.62 88 ALA A CA 1
ATOM 679 C C . ALA A 1 88 ? 10.041 7.044 -18.052 1.00 93.62 88 ALA A C 1
ATOM 681 O O . ALA A 1 88 ? 10.260 7.919 -18.883 1.00 93.62 88 ALA A O 1
ATOM 682 N N . LYS A 1 89 ? 9.046 6.159 -18.215 1.00 96.12 89 LYS A N 1
ATOM 683 C CA . LYS A 1 89 ? 8.085 6.195 -19.331 1.00 96.12 89 LYS A CA 1
ATOM 684 C C . LYS A 1 89 ? 6.868 7.080 -19.036 1.00 96.12 89 LYS A C 1
ATOM 686 O O . LYS A 1 89 ? 5.966 7.157 -19.863 1.00 96.12 89 LYS A O 1
ATOM 691 N N . GLY A 1 90 ? 6.818 7.716 -17.863 1.00 96.12 90 GLY A N 1
ATOM 692 C CA . GLY A 1 90 ? 5.673 8.517 -17.425 1.00 96.12 90 GLY A CA 1
ATOM 693 C C . GLY A 1 90 ? 4.492 7.684 -16.918 1.00 96.12 90 GLY A C 1
ATOM 694 O O . GLY A 1 90 ? 3.425 8.235 -16.659 1.00 96.12 90 GLY A O 1
ATOM 695 N N . GLU A 1 91 ? 4.669 6.371 -16.755 1.00 97.75 91 GLU A N 1
ATOM 696 C CA . GLU A 1 91 ? 3.668 5.479 -16.168 1.00 97.75 91 GLU A CA 1
ATOM 697 C C . GLU A 1 91 ? 3.724 5.577 -14.640 1.00 97.75 91 GLU A C 1
ATOM 699 O O . GLU A 1 91 ? 4.798 5.767 -14.057 1.00 97.75 91 GLU A O 1
ATOM 704 N N . PHE A 1 92 ? 2.574 5.434 -13.978 1.00 97.12 92 PHE A N 1
ATOM 705 C CA . PHE A 1 92 ? 2.504 5.517 -12.523 1.00 97.12 92 PHE A CA 1
ATOM 706 C C . PHE A 1 92 ? 1.323 4.768 -11.897 1.00 97.12 92 PHE A C 1
ATOM 708 O O . PHE A 1 92 ? 0.273 4.554 -12.507 1.00 97.12 92 PHE A O 1
ATOM 715 N N . LEU A 1 93 ? 1.502 4.418 -10.627 1.00 97.50 93 LEU A N 1
ATOM 716 C CA . LEU A 1 93 ? 0.469 3.963 -9.708 1.00 97.50 93 LEU A CA 1
ATOM 717 C C . LEU A 1 93 ? 0.379 4.958 -8.551 1.00 97.50 93 LEU A C 1
ATOM 719 O O . LEU A 1 93 ? 1.408 5.369 -8.014 1.00 97.50 93 LEU A O 1
ATOM 723 N N . LEU A 1 94 ? -0.844 5.324 -8.173 1.00 98.25 94 LEU A N 1
ATOM 724 C CA . LEU A 1 94 ? -1.102 6.167 -7.006 1.00 98.25 94 LEU A CA 1
ATOM 725 C C . LEU A 1 94 ? -1.701 5.304 -5.902 1.00 98.25 94 LEU A C 1
ATOM 727 O O . LEU A 1 94 ? -2.600 4.506 -6.159 1.00 98.25 94 LEU A O 1
ATOM 731 N N . ALA A 1 95 ? -1.223 5.456 -4.679 1.00 97.81 95 ALA A N 1
ATOM 732 C CA . ALA A 1 95 ? -1.837 4.865 -3.501 1.00 97.81 95 ALA A CA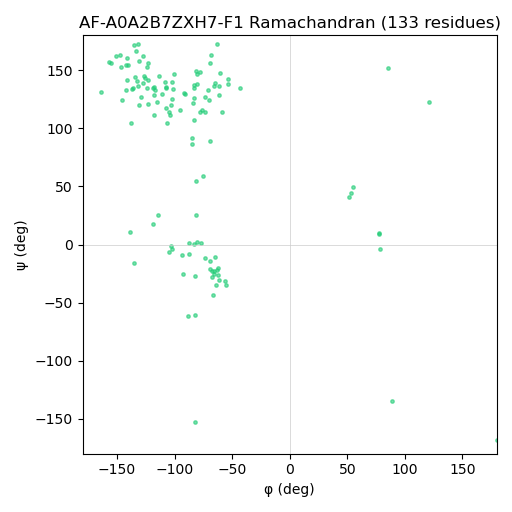 1
ATOM 733 C C . ALA A 1 95 ? -1.897 5.917 -2.405 1.00 97.81 95 ALA A C 1
ATOM 735 O O . ALA A 1 95 ? -0.987 6.726 -2.287 1.00 97.81 95 ALA A O 1
ATOM 736 N N . GLY A 1 96 ? -2.939 5.925 -1.589 1.00 96.88 96 GLY A N 1
ATOM 737 C CA . GLY A 1 96 ? -3.030 6.959 -0.571 1.00 96.88 96 GLY A CA 1
ATOM 738 C C . GLY A 1 96 ? -4.266 6.866 0.289 1.00 96.88 96 GLY A C 1
ATOM 739 O O . GLY A 1 96 ? -5.000 5.875 0.255 1.00 96.88 96 GLY A O 1
ATOM 740 N N . TYR A 1 97 ? -4.482 7.932 1.043 1.00 96.38 97 TYR A N 1
ATOM 741 C CA . TYR A 1 97 ? -5.642 8.125 1.895 1.00 96.38 97 TYR A CA 1
ATOM 742 C C . TYR A 1 97 ? -6.332 9.437 1.524 1.00 96.38 97 TYR A C 1
ATOM 744 O O . TYR A 1 97 ? -5.682 10.459 1.312 1.00 96.38 97 TYR A O 1
ATOM 752 N N . ASP A 1 98 ? -7.654 9.388 1.412 1.00 96.12 98 ASP A N 1
ATOM 753 C CA . ASP A 1 98 ? -8.529 10.534 1.210 1.00 96.12 98 ASP A CA 1
ATOM 754 C C . ASP A 1 98 ? -9.275 10.800 2.521 1.00 96.12 98 ASP A C 1
ATOM 756 O O . ASP A 1 98 ? -10.215 10.077 2.867 1.00 96.12 98 ASP A O 1
ATOM 760 N N . ALA A 1 99 ? -8.858 11.837 3.249 1.00 94.44 99 ALA A N 1
ATOM 761 C CA . ALA A 1 99 ? -9.440 12.198 4.539 1.00 94.44 99 ALA A CA 1
ATOM 762 C C . ALA A 1 99 ? -10.884 12.712 4.416 1.00 94.44 99 ALA A C 1
ATOM 764 O O . ALA A 1 99 ? -11.693 12.509 5.321 1.00 94.44 99 ALA A O 1
ATOM 765 N N . LYS A 1 100 ? -11.253 13.314 3.275 1.00 94.31 100 LYS A N 1
ATOM 766 C CA . LYS A 1 100 ? -12.620 13.798 3.030 1.00 94.31 100 LYS A CA 1
ATOM 767 C C . LYS A 1 100 ? -13.599 12.630 2.947 1.00 94.31 100 LYS A C 1
ATOM 769 O O . LYS A 1 100 ? -14.686 12.696 3.514 1.00 94.31 100 LYS A O 1
ATOM 774 N N . ASN A 1 101 ? -13.214 11.566 2.244 1.00 94.69 101 ASN A N 1
ATOM 775 C CA . ASN A 1 101 ? -14.053 10.377 2.060 1.00 94.69 101 ASN A CA 1
ATOM 776 C C . ASN A 1 101 ? -13.792 9.266 3.095 1.00 94.69 101 ASN A C 1
ATOM 778 O O . ASN A 1 101 ? -14.564 8.299 3.160 1.00 94.69 101 ASN A O 1
ATOM 782 N N . LYS A 1 102 ? -12.736 9.417 3.908 1.00 93.94 102 LYS A N 1
ATOM 783 C CA . LYS A 1 102 ? -12.224 8.440 4.883 1.00 93.94 102 LYS A CA 1
ATOM 784 C C . LYS A 1 102 ? -11.922 7.091 4.235 1.00 93.94 102 LYS A C 1
ATOM 786 O O . LYS A 1 102 ? -12.370 6.037 4.693 1.00 93.94 102 LYS A O 1
ATOM 791 N N . GLU A 1 103 ? -11.190 7.125 3.127 1.00 96.06 103 GLU A N 1
ATOM 792 C CA . GLU A 1 103 ? -10.897 5.948 2.307 1.00 96.06 103 GLU A CA 1
ATOM 793 C C . GLU A 1 103 ? -9.420 5.847 1.956 1.00 96.06 103 GLU A C 1
ATOM 795 O O . GLU A 1 103 ? -8.803 6.811 1.509 1.00 96.06 103 GLU A O 1
ATOM 800 N N . PHE A 1 104 ? -8.875 4.641 2.070 1.00 97.06 104 PHE A N 1
ATOM 801 C CA . PHE A 1 104 ? -7.651 4.274 1.373 1.00 97.06 104 PHE A CA 1
ATOM 802 C C . PHE A 1 104 ? -7.962 3.979 -0.089 1.00 97.06 104 PHE A C 1
ATOM 804 O O . PHE A 1 104 ? -9.037 3.464 -0.408 1.00 97.06 104 PHE A O 1
ATOM 811 N N . TYR A 1 105 ? -7.017 4.260 -0.981 1.00 98.25 105 TYR A N 1
ATOM 812 C CA . TYR A 1 105 ? -7.166 3.966 -2.398 1.00 98.25 105 TYR A CA 1
ATOM 813 C C . TYR A 1 105 ? -5.884 3.443 -3.036 1.00 98.25 105 TYR A C 1
ATOM 815 O O . TYR A 1 105 ? -4.775 3.746 -2.604 1.00 98.25 105 TYR A O 1
ATOM 823 N N . ILE A 1 106 ? -6.071 2.685 -4.116 1.00 98.25 106 ILE A N 1
ATOM 824 C CA . ILE A 1 106 ? -5.039 2.360 -5.102 1.00 98.25 106 ILE A CA 1
ATOM 825 C C . ILE A 1 106 ? -5.609 2.688 -6.482 1.00 98.25 106 ILE A C 1
ATOM 827 O O . ILE A 1 106 ? -6.682 2.209 -6.850 1.00 98.25 106 ILE A O 1
ATOM 831 N N . ASP A 1 107 ? -4.889 3.486 -7.259 1.00 98.31 107 ASP A N 1
ATOM 832 C CA . ASP A 1 107 ? -5.220 3.878 -8.620 1.00 98.31 107 ASP A CA 1
ATOM 833 C C . ASP A 1 107 ? -4.156 3.385 -9.598 1.00 98.31 107 ASP A C 1
ATOM 835 O O . ASP A 1 107 ? -3.016 3.849 -9.622 1.00 98.31 107 ASP A O 1
ATOM 839 N N . ARG A 1 108 ? -4.564 2.429 -10.431 1.00 97.12 108 ARG A N 1
ATOM 840 C CA . ARG A 1 108 ? -3.716 1.785 -11.439 1.00 97.12 108 ARG A CA 1
ATOM 841 C C . ARG A 1 108 ? -4.172 2.082 -12.870 1.00 97.12 108 ARG A C 1
ATOM 843 O O . ARG A 1 108 ? -3.933 1.294 -13.778 1.00 97.12 108 ARG A O 1
ATOM 850 N N . ARG A 1 109 ? -4.866 3.203 -13.103 1.00 97.31 109 ARG A N 1
ATOM 851 C CA . ARG A 1 109 ? -5.320 3.605 -14.453 1.00 97.31 109 ARG A CA 1
ATOM 852 C C . ARG A 1 109 ? -4.168 3.979 -15.400 1.00 97.31 109 ARG A C 1
ATOM 854 O O . ARG A 1 109 ? -4.323 3.902 -16.621 1.00 97.31 109 ARG A O 1
ATOM 861 N N . GLN A 1 110 ? -3.015 4.354 -14.845 1.00 97.38 110 GLN A N 1
ATOM 862 C CA . GLN A 1 110 ? -1.815 4.768 -15.584 1.00 97.38 110 GLN A CA 1
ATOM 863 C C . GLN A 1 110 ? -0.594 3.869 -15.316 1.00 97.38 110 GLN A C 1
ATOM 865 O O . GLN A 1 110 ? 0.530 4.251 -15.628 1.00 97.38 110 GLN A O 1
ATOM 870 N N . SER A 1 111 ? -0.788 2.657 -14.781 1.00 96.12 111 SER A N 1
ATOM 871 C CA . SER A 1 111 ? 0.304 1.793 -14.297 1.00 96.12 111 SER A CA 1
ATOM 872 C C . SER A 1 111 ? 1.030 0.989 -15.392 1.00 96.12 111 SER A C 1
ATOM 874 O O . SER A 1 111 ? 1.536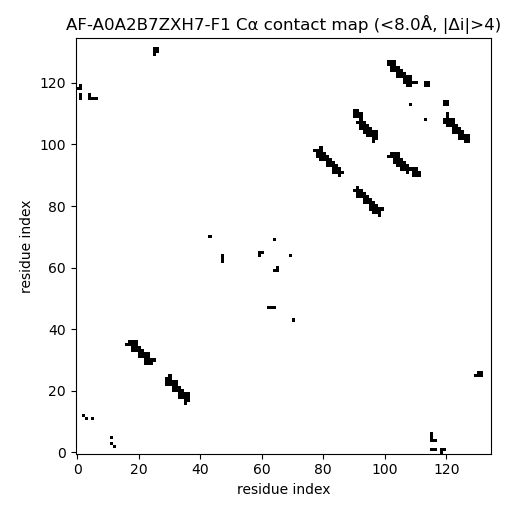 -0.097 -15.113 1.00 96.12 111 SER A O 1
ATOM 876 N N . GLY A 1 112 ? 1.029 1.464 -16.640 1.00 95.81 112 GLY A N 1
ATOM 877 C CA . GLY A 1 112 ? 1.617 0.777 -17.797 1.00 95.81 112 GLY A CA 1
ATOM 878 C C . GLY A 1 112 ? 0.660 -0.178 -18.515 1.00 95.81 112 GLY A C 1
ATOM 879 O O . GLY A 1 112 ? -0.482 0.195 -18.798 1.00 95.81 112 GLY A O 1
ATOM 880 N N . ILE A 1 113 ? 1.123 -1.395 -18.844 1.00 94.38 113 ILE A N 1
ATOM 881 C CA . ILE A 1 113 ? 0.350 -2.384 -19.621 1.00 94.38 113 ILE A CA 1
ATOM 882 C C . ILE A 1 113 ? -0.953 -2.712 -18.886 1.00 94.38 113 ILE A C 1
ATOM 884 O O . ILE A 1 113 ? -0.935 -3.303 -17.808 1.00 94.38 113 ILE A O 1
ATOM 888 N N . LYS A 1 114 ? -2.085 -2.343 -19.485 1.00 92.94 114 LYS A N 1
ATOM 889 C CA . LYS A 1 114 ? -3.407 -2.400 -18.841 1.00 92.94 114 LYS A CA 1
ATOM 890 C C . LYS A 1 114 ? -4.515 -2.984 -19.715 1.00 92.94 114 LYS A C 1
ATOM 892 O O . LYS A 1 114 ? -5.529 -3.428 -19.184 1.00 92.94 114 LYS A O 1
ATOM 897 N N . ASP A 1 115 ? -4.281 -3.075 -21.021 1.00 92.00 115 ASP A N 1
ATOM 898 C CA . ASP A 1 115 ? -5.299 -3.425 -22.024 1.00 92.00 115 ASP A CA 1
ATOM 899 C C . ASP A 1 115 ? -5.626 -4.926 -22.074 1.00 92.00 115 ASP A C 1
ATOM 901 O O . ASP A 1 115 ? -6.462 -5.379 -22.848 1.00 92.00 115 ASP A O 1
ATOM 905 N N . PHE A 1 116 ? -5.002 -5.730 -21.213 1.00 91.75 116 PHE A N 1
ATOM 906 C CA . PHE A 1 116 ? -5.288 -7.158 -21.118 1.00 91.75 116 PHE A CA 1
ATOM 907 C C . PHE A 1 116 ? -6.632 -7.471 -20.431 1.00 91.75 116 PHE A C 1
ATOM 909 O O . PHE A 1 116 ? -7.079 -8.622 -20.432 1.00 91.75 116 PHE A O 1
ATOM 916 N N . SER A 1 117 ? -7.274 -6.487 -19.791 1.00 92.69 117 SER A N 1
ATOM 917 C CA . SER A 1 117 ? -8.599 -6.638 -19.182 1.00 92.69 117 SER A CA 1
ATOM 918 C C . SER A 1 117 ? -9.245 -5.291 -18.866 1.00 92.69 117 SER A C 1
ATOM 920 O O . SER A 1 117 ? -8.699 -4.527 -18.075 1.00 92.69 117 SER A O 1
ATOM 922 N N . ASP A 1 118 ? -10.502 -5.111 -19.270 1.00 90.38 118 ASP A N 1
ATOM 923 C CA . ASP A 1 118 ? -11.306 -3.907 -18.989 1.00 90.38 118 ASP A CA 1
ATOM 924 C C . ASP A 1 118 ? -11.412 -3.579 -17.489 1.00 90.38 118 ASP A C 1
ATOM 926 O O . ASP A 1 118 ? -11.389 -2.426 -17.075 1.00 90.38 118 ASP A O 1
ATOM 930 N N . GLY A 1 119 ? -11.456 -4.604 -16.629 1.00 90.94 119 GLY A N 1
ATOM 931 C CA . GLY A 1 119 ? -11.496 -4.430 -15.171 1.00 90.94 119 GLY A CA 1
ATOM 932 C C . GLY A 1 119 ? -10.142 -4.146 -14.498 1.00 90.94 119 GLY A C 1
ATOM 933 O O . GLY A 1 119 ? -10.075 -4.106 -13.263 1.00 90.94 119 GLY A O 1
ATOM 934 N N . PHE A 1 120 ? -9.046 -4.034 -15.258 1.00 94.06 120 PHE A N 1
ATOM 935 C CA . PHE A 1 120 ? -7.718 -3.826 -14.685 1.00 94.06 120 PHE A CA 1
ATOM 936 C C . PHE A 1 120 ? -7.474 -2.353 -14.361 1.00 94.06 120 PHE A C 1
ATOM 938 O O . PHE A 1 120 ? -7.301 -2.028 -13.189 1.00 94.06 120 PHE A O 1
ATOM 945 N N . ALA A 1 121 ? -7.521 -1.462 -15.351 1.00 96.12 121 ALA A N 1
ATOM 946 C CA . ALA A 1 121 ? -7.278 -0.030 -15.175 1.00 96.12 121 ALA A CA 1
ATOM 947 C C . ALA A 1 121 ? -8.401 0.650 -14.371 1.00 96.12 121 ALA A C 1
ATOM 949 O O . ALA A 1 121 ? -9.374 1.149 -14.929 1.00 96.12 121 ALA A O 1
ATOM 950 N N . ARG A 1 122 ? -8.280 0.688 -13.042 1.00 96.50 122 ARG A N 1
ATOM 951 C CA . ARG A 1 122 ? -9.287 1.291 -12.158 1.00 96.50 122 ARG A CA 1
ATOM 952 C C . ARG A 1 122 ? -8.679 1.846 -10.878 1.00 96.50 122 ARG A C 1
ATOM 954 O O . ARG A 1 122 ? -7.594 1.428 -10.472 1.00 96.50 122 ARG A O 1
ATOM 961 N N . ARG A 1 123 ? -9.439 2.718 -10.220 1.00 97.56 123 ARG A N 1
ATOM 962 C CA . ARG A 1 123 ? -9.241 3.085 -8.819 1.00 97.56 123 ARG A CA 1
ATOM 963 C C . ARG A 1 123 ? -10.081 2.157 -7.948 1.00 97.56 123 ARG A C 1
ATOM 965 O O . ARG A 1 123 ? -11.259 1.950 -8.228 1.00 97.56 123 ARG A O 1
ATOM 972 N N . ILE A 1 124 ? -9.461 1.565 -6.939 1.00 97.56 124 ILE A N 1
ATOM 973 C CA . ILE A 1 124 ? -10.122 0.766 -5.905 1.00 97.56 124 ILE A CA 1
ATOM 974 C C . ILE A 1 124 ? -9.993 1.495 -4.579 1.00 97.56 124 ILE A C 1
ATOM 976 O O . ILE A 1 124 ? -8.969 2.134 -4.339 1.00 97.56 124 ILE A O 1
ATOM 980 N N . THR A 1 125 ? -11.018 1.399 -3.739 1.00 97.94 125 THR A N 1
ATOM 981 C CA . THR A 1 125 ? -11.030 2.049 -2.431 1.00 97.94 125 THR A CA 1
ATOM 982 C C . THR A 1 125 ? -11.439 1.084 -1.326 1.00 97.94 125 THR A C 1
ATOM 984 O O . THR A 1 125 ? -12.048 0.042 -1.579 1.00 97.94 125 THR A O 1
ATOM 987 N N . ALA A 1 126 ? -11.056 1.421 -0.098 1.00 96.25 126 ALA A N 1
ATOM 988 C CA . ALA A 1 126 ? -11.450 0.732 1.120 1.00 96.25 126 ALA A CA 1
ATOM 989 C C . ALA A 1 126 ? -11.671 1.765 2.228 1.00 96.25 126 ALA A C 1
ATOM 991 O O . ALA A 1 126 ? -10.837 2.648 2.433 1.00 96.25 126 ALA A O 1
ATOM 992 N N . LYS A 1 127 ? -12.787 1.660 2.953 1.00 94.50 127 LYS A N 1
ATOM 993 C CA . LYS A 1 127 ? -13.095 2.562 4.069 1.00 94.50 127 LYS A CA 1
ATOM 994 C C . LYS A 1 127 ? -12.089 2.375 5.204 1.00 94.50 127 LYS A C 1
ATOM 996 O O . LYS A 1 127 ? -11.774 1.245 5.576 1.00 94.50 127 LYS A O 1
ATOM 1001 N N . ARG A 1 128 ? -11.621 3.482 5.781 1.00 91.06 128 ARG A N 1
ATOM 1002 C CA . ARG A 1 128 ? -10.861 3.457 7.032 1.00 91.06 128 ARG A CA 1
ATOM 1003 C C . ARG A 1 128 ? -11.812 3.079 8.164 1.00 91.06 128 ARG A C 1
ATOM 1005 O O . ARG A 1 128 ? -12.836 3.730 8.363 1.00 91.06 128 ARG A O 1
ATOM 1012 N N . ILE A 1 129 ? -11.473 2.025 8.899 1.00 87.56 129 ILE A N 1
ATOM 1013 C CA . ILE A 1 129 ? -12.218 1.632 10.095 1.00 87.56 129 ILE A CA 1
ATOM 1014 C C . ILE A 1 129 ? -11.785 2.569 11.222 1.00 87.56 129 ILE A C 1
ATOM 1016 O O . ILE A 1 129 ? -10.626 2.563 11.631 1.00 87.56 129 ILE A O 1
ATOM 1020 N N . GLU A 1 130 ? -12.701 3.405 11.702 1.00 73.25 130 GLU A N 1
ATOM 1021 C CA . GLU A 1 130 ? -12.421 4.307 12.816 1.00 73.25 130 GLU A CA 1
ATOM 1022 C C . GLU A 1 130 ? -12.425 3.555 14.146 1.00 73.25 130 GLU A C 1
ATOM 1024 O O . GLU A 1 130 ? -13.469 3.086 14.614 1.00 73.25 130 GLU A O 1
ATOM 1029 N N . ILE A 1 131 ? -11.265 3.525 14.795 1.00 63.56 131 ILE A N 1
ATOM 1030 C CA . ILE A 1 131 ? -11.157 3.228 16.219 1.00 63.56 131 ILE A CA 1
ATOM 1031 C C . ILE A 1 131 ? -11.677 4.477 16.941 1.00 63.56 131 ILE A C 1
ATOM 1033 O O . ILE A 1 131 ? -11.137 5.566 16.774 1.00 63.56 131 ILE A O 1
ATOM 1037 N N . GLY A 1 132 ? -12.798 4.368 17.652 1.00 43.88 132 GLY A N 1
ATOM 1038 C CA . GLY A 1 132 ? -13.285 5.483 18.462 1.00 43.88 132 GLY A CA 1
ATOM 1039 C C . GLY A 1 132 ? -12.421 5.632 19.712 1.00 43.88 132 GLY A C 1
ATOM 1040 O O . GLY A 1 132 ? -12.290 4.658 20.446 1.00 43.88 132 GLY A O 1
ATOM 1041 N N . GLY A 1 133 ? -11.893 6.834 19.953 1.00 35.97 133 GLY A N 1
ATOM 1042 C CA . GLY A 1 133 ? -11.206 7.209 21.193 1.00 35.97 133 GLY A CA 1
ATOM 1043 C C . GLY A 1 133 ? -9.761 7.652 20.971 1.00 35.97 133 GLY A C 1
ATOM 1044 O O . GLY A 1 133 ? -8.962 6.914 20.407 1.00 35.97 133 GLY A O 1
ATOM 1045 N N . THR A 1 134 ? -9.476 8.876 21.406 1.00 29.77 134 THR A N 1
ATOM 1046 C CA . THR A 1 134 ? -8.163 9.519 21.534 1.00 29.77 134 THR A CA 1
ATOM 1047 C C . THR A 1 134 ? -7.127 8.559 22.132 1.00 29.77 134 THR A C 1
ATOM 1049 O O . THR A 1 134 ? -7.433 7.884 23.116 1.00 29.77 134 THR A O 1
ATOM 1052 N N . VAL A 1 135 ? -5.923 8.511 21.550 1.00 33.00 135 VAL A N 1
ATOM 1053 C CA . VAL A 1 135 ? -4.718 8.093 22.291 1.00 33.00 135 VAL A CA 1
ATOM 1054 C C . VAL A 1 135 ? -4.318 9.236 23.208 1.00 33.00 135 VAL A C 1
ATOM 1056 O O . VAL A 1 135 ? -4.317 10.382 22.706 1.00 33.00 135 VAL A O 1
#

Nearest PDB structures (foldseek):
  1y9m-assembly1_A  TM=7.084E-01  e=1.956E-04  Aspergillus awamori
  8i12-assembly1_A  TM=5.812E-01  e=6.605E-03  Arthrobacter sp. MN8
  3sc7-assembly1_X  TM=6.741E-01  e=5.457E-02  Aspergillus ficuum
  6cp9-assembly4_H  TM=4.723E-01  e=7.987E+00  Klebsiella pneumoniae 342

Solvent-accessible surface area (backbone atoms only — not comparable to full-atom values): 9141 Å² total; per-residue (Å²): 140,50,83,91,44,58,97,54,87,92,61,81,85,79,82,75,83,66,62,48,77,48,79,48,72,50,96,89,42,80,42,80,44,78,42,74,41,75,73,59,60,79,75,56,75,92,83,75,87,87,74,92,77,90,65,97,74,82,65,53,60,83,62,68,55,78,59,97,75,82,85,86,88,84,88,73,72,98,57,61,49,76,47,76,52,68,52,98,84,77,29,30,33,42,34,36,37,38,52,91,79,39,27,35,38,41,33,39,67,46,54,59,95,43,88,64,33,88,87,56,48,40,73,49,75,44,74,61,83,77,73,85,73,86,132

Secondary structure (DSSP, 8-state):
--TTT---SS----PPPPEEEEEEEETTEEEEEEEE-GGGGGG--PPP---S---S---GGGGT---SS--------SS-EEEEEE-TTS-EEEEEEETTTTEEEEEEEESS--TT-TTTS-EEEEE-----S--

Foldseek 3Di:
DQQVLDPDDPDGDDDDQDWDWDWDAAPNDIDIDTHRDPVVVVVADDDQDDPDDPDPDDDVVVSVPPDPDHDDDDDDDLAWDWDWDDDPVRAIKIWIADSVQQKTKIARLRNPDQVSDPVRGGIDIDHDDDRPDDD